Protein AF-A0A7S2D601-F1 (afdb_monomer)

Structure (mmCIF, N/CA/C/O backbone):
data_AF-A0A7S2D601-F1
#
_entry.id   AF-A0A7S2D601-F1
#
loop_
_atom_site.group_PDB
_atom_site.id
_atom_site.type_symbol
_atom_site.label_atom_id
_atom_site.label_alt_id
_atom_site.label_comp_id
_atom_site.label_asym_id
_atom_site.label_entity_id
_atom_site.label_seq_id
_atom_site.pdbx_PDB_ins_code
_atom_site.Cartn_x
_atom_site.Cartn_y
_atom_site.Cartn_z
_atom_site.occupancy
_atom_site.B_iso_or_equiv
_atom_site.auth_seq_id
_atom_site.auth_comp_id
_atom_site.auth_asym_id
_atom_site.auth_atom_id
_atom_site.pdbx_PDB_model_num
ATOM 1 N N . ILE A 1 1 ? 15.371 23.379 -50.605 1.00 75.00 1 ILE A N 1
ATOM 2 C CA . ILE A 1 1 ? 14.714 23.956 -49.405 1.00 75.00 1 ILE A CA 1
ATOM 3 C C . ILE A 1 1 ? 15.056 23.135 -48.161 1.00 75.00 1 ILE A C 1
ATOM 5 O O . ILE A 1 1 ? 15.910 23.583 -47.413 1.00 75.00 1 ILE A O 1
ATOM 9 N N . GLU A 1 2 ? 14.531 21.921 -47.955 1.00 80.25 2 GLU A N 1
ATOM 10 C CA . GLU A 1 2 ? 14.778 21.158 -46.706 1.00 80.25 2 GLU A CA 1
ATOM 11 C C . GLU A 1 2 ? 16.263 20.923 -46.367 1.00 80.25 2 GLU A C 1
ATOM 13 O O . GLU A 1 2 ? 16.672 21.097 -45.222 1.00 80.25 2 GLU A O 1
ATOM 18 N N . LYS A 1 3 ? 17.087 20.573 -47.365 1.00 79.56 3 LYS A N 1
ATOM 19 C CA . LYS A 1 3 ? 18.539 20.373 -47.195 1.00 79.56 3 LYS A CA 1
ATOM 20 C C . LYS A 1 3 ? 19.292 21.693 -46.973 1.00 79.56 3 LYS A C 1
ATOM 22 O O . LYS A 1 3 ? 20.254 21.731 -46.217 1.00 79.56 3 LYS A O 1
ATOM 27 N N . THR A 1 4 ? 18.823 22.773 -47.599 1.00 87.12 4 THR A N 1
ATOM 28 C CA . THR A 1 4 ? 19.377 24.135 -47.491 1.00 87.12 4 THR A CA 1
ATOM 29 C C . THR A 1 4 ? 19.176 24.707 -46.088 1.00 87.12 4 THR A C 1
ATOM 31 O O . THR A 1 4 ? 20.092 25.298 -45.530 1.00 87.12 4 THR A O 1
ATOM 34 N N . PHE A 1 5 ? 18.003 24.468 -45.496 1.00 92.44 5 PHE A N 1
ATOM 35 C CA . PHE A 1 5 ? 17.645 24.917 -44.148 1.00 92.44 5 PHE A CA 1
ATOM 36 C C . PHE A 1 5 ? 17.957 23.884 -43.049 1.00 92.44 5 PHE A C 1
ATOM 38 O O . PHE A 1 5 ? 17.638 24.122 -41.890 1.00 92.44 5 PHE A O 1
ATOM 45 N N . LYS A 1 6 ? 18.576 22.740 -43.392 1.00 87.38 6 LYS A N 1
ATOM 46 C CA . LYS A 1 6 ? 18.922 21.648 -42.458 1.00 87.38 6 LYS A CA 1
ATOM 47 C C . LYS A 1 6 ? 17.739 21.175 -41.594 1.00 87.38 6 LYS A C 1
ATOM 49 O O . LYS A 1 6 ? 17.900 20.867 -40.420 1.00 87.38 6 LYS A O 1
ATOM 54 N N . LEU A 1 7 ? 16.548 21.081 -42.187 1.00 90.12 7 LEU A N 1
ATOM 55 C CA . LEU A 1 7 ? 15.303 20.772 -41.464 1.00 90.12 7 LEU A CA 1
ATOM 56 C C . LEU A 1 7 ? 15.129 19.281 -41.119 1.00 90.12 7 LEU A C 1
ATOM 58 O O . LEU A 1 7 ? 14.141 18.910 -40.494 1.00 90.12 7 LEU A O 1
ATOM 62 N N . LYS A 1 8 ? 16.060 18.413 -41.538 1.00 87.56 8 LYS A N 1
ATOM 63 C CA . LYS A 1 8 ? 16.035 16.966 -41.280 1.00 87.56 8 LYS A CA 1
ATOM 64 C C . LYS A 1 8 ? 17.333 16.532 -40.604 1.00 87.56 8 LYS A C 1
ATOM 66 O O . LYS A 1 8 ? 18.415 16.770 -41.136 1.00 87.56 8 LYS A O 1
ATOM 71 N N . GLY A 1 9 ? 17.204 15.861 -39.463 1.00 85.88 9 GLY A N 1
ATOM 72 C CA . GLY A 1 9 ? 18.278 15.157 -38.765 1.00 85.88 9 GLY A CA 1
ATOM 73 C C . GLY A 1 9 ? 17.889 13.694 -38.561 1.00 85.88 9 GLY A C 1
ATOM 74 O O . GLY A 1 9 ? 16.708 13.386 -38.420 1.00 85.88 9 GLY A O 1
ATOM 75 N N . SER A 1 10 ? 18.873 12.796 -38.579 1.00 87.44 10 SER A N 1
ATOM 76 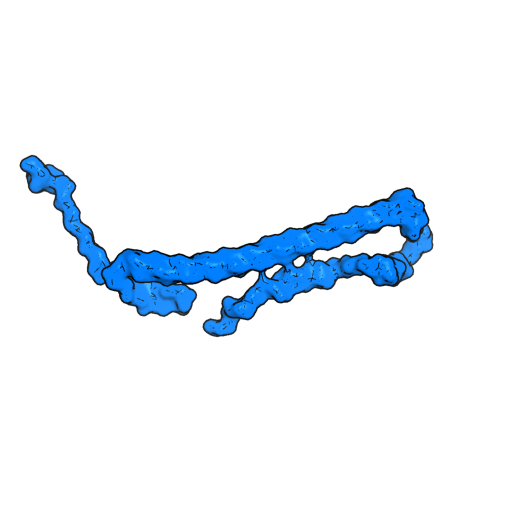C CA . SER A 1 10 ? 18.673 11.379 -38.260 1.00 87.44 10 SER A CA 1
ATOM 77 C C . SER A 1 10 ? 19.205 11.102 -36.860 1.00 87.44 10 SER A C 1
ATOM 79 O O . SER A 1 10 ? 20.309 11.535 -36.529 1.00 87.44 10 SER A O 1
ATOM 81 N N . ILE A 1 11 ? 18.429 10.391 -36.045 1.00 87.56 11 ILE A N 1
ATOM 82 C CA . ILE A 1 11 ? 18.830 9.952 -34.708 1.00 87.56 11 ILE A CA 1
ATOM 83 C C . ILE A 1 11 ? 18.820 8.427 -34.714 1.00 87.56 11 ILE A C 1
ATOM 85 O O . ILE A 1 11 ? 17.792 7.809 -34.986 1.00 87.56 11 ILE A O 1
ATOM 89 N N . ALA A 1 12 ? 19.968 7.820 -34.420 1.00 86.25 12 ALA A N 1
ATOM 90 C CA . ALA A 1 12 ? 20.080 6.374 -34.296 1.00 86.25 12 ALA A CA 1
ATOM 91 C C . ALA A 1 12 ? 19.614 5.914 -32.905 1.00 86.25 12 ALA A C 1
ATOM 93 O O . ALA A 1 12 ? 20.026 6.471 -31.891 1.00 86.25 12 ALA A O 1
ATOM 94 N N . THR A 1 13 ? 18.799 4.860 -32.855 1.00 85.56 13 THR A N 1
ATOM 95 C CA . THR A 1 13 ? 18.265 4.258 -31.617 1.00 85.56 13 THR A CA 1
ATOM 96 C C . THR A 1 13 ? 18.932 2.923 -31.262 1.00 85.56 13 THR A C 1
ATOM 98 O O . THR A 1 13 ? 18.399 2.139 -30.485 1.00 85.56 13 THR A O 1
ATOM 101 N N . SER A 1 14 ? 20.114 2.642 -31.816 1.00 85.31 14 SER A N 1
ATOM 102 C CA . SER A 1 14 ? 20.822 1.359 -31.664 1.00 85.31 14 SER A CA 1
ATOM 103 C C . SER A 1 14 ? 21.411 1.107 -30.267 1.00 85.31 14 SER A C 1
ATOM 105 O O . SER A 1 14 ? 21.713 -0.039 -29.925 1.00 85.31 14 SER A O 1
ATOM 107 N N . ASN A 1 15 ? 21.573 2.158 -29.458 1.00 87.75 15 ASN A N 1
ATOM 108 C CA . ASN A 1 15 ? 22.181 2.101 -28.129 1.00 87.75 15 ASN A CA 1
ATOM 109 C C . ASN A 1 15 ? 21.143 2.385 -27.034 1.00 87.75 15 ASN A C 1
ATOM 111 O O . ASN A 1 15 ? 21.106 3.476 -26.471 1.00 87.75 15 ASN A O 1
ATOM 115 N N . MET A 1 16 ? 20.308 1.393 -26.721 1.00 93.06 16 MET A N 1
ATOM 116 C CA . MET A 1 16 ? 19.390 1.429 -25.576 1.00 93.06 16 MET A CA 1
ATOM 117 C C . MET A 1 16 ? 19.929 0.527 -24.462 1.00 93.06 16 MET A C 1
ATOM 119 O O . MET A 1 16 ? 19.613 -0.656 -24.403 1.00 93.06 16 MET A O 1
ATOM 123 N N . VAL A 1 17 ? 20.787 1.068 -23.600 1.00 93.88 17 VAL A N 1
ATOM 124 C CA . VAL A 1 17 ? 21.390 0.344 -22.470 1.00 93.88 17 VAL A CA 1
ATOM 125 C C . VAL A 1 17 ? 20.907 0.996 -21.180 1.00 93.88 17 VAL A C 1
ATOM 127 O O . VAL A 1 17 ? 21.161 2.179 -20.969 1.00 93.88 17 VAL A O 1
ATOM 130 N N . LEU A 1 18 ? 20.178 0.248 -20.352 1.00 94.50 18 LEU A N 1
ATOM 131 C CA . LEU A 1 18 ? 19.574 0.745 -19.112 1.00 94.50 18 LEU A CA 1
ATOM 132 C C . LEU A 1 18 ? 19.764 -0.267 -17.977 1.00 94.50 18 LEU A C 1
ATOM 134 O O . LEU A 1 18 ? 20.084 -1.430 -18.220 1.00 94.50 18 LEU A O 1
ATOM 138 N N . PHE A 1 19 ? 19.534 0.176 -16.743 1.00 94.50 19 PHE A N 1
ATOM 139 C CA . PHE A 1 19 ? 19.391 -0.721 -15.601 1.00 94.50 19 PHE A CA 1
ATOM 140 C C . PHE A 1 19 ? 18.028 -1.415 -15.639 1.00 94.50 19 PHE A C 1
ATOM 142 O O . PHE A 1 19 ? 17.009 -0.769 -15.892 1.00 94.50 19 PHE A O 1
ATOM 149 N N . ASP A 1 20 ? 18.014 -2.720 -15.402 1.00 90.44 20 ASP A N 1
ATOM 150 C CA . ASP A 1 20 ? 16.788 -3.482 -15.187 1.00 90.44 20 ASP A CA 1
ATOM 151 C C . ASP A 1 20 ? 16.289 -3.374 -13.732 1.00 90.44 20 ASP A C 1
ATOM 153 O O . ASP A 1 20 ? 16.827 -2.625 -12.912 1.00 90.44 20 ASP A O 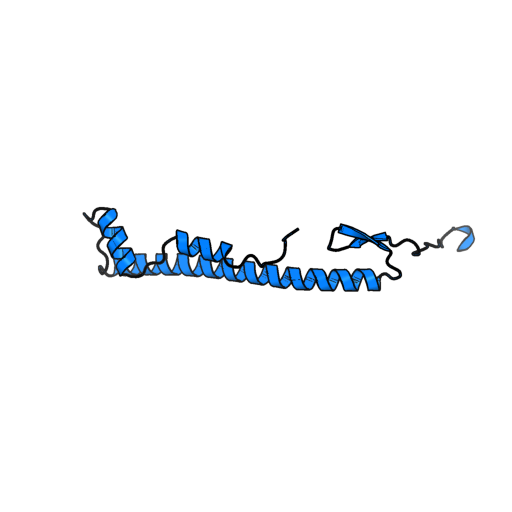1
ATOM 157 N N . ALA A 1 21 ? 15.211 -4.096 -13.417 1.00 89.62 21 ALA A N 1
ATOM 158 C CA . ALA A 1 21 ? 14.583 -4.081 -12.097 1.00 89.62 21 ALA A CA 1
ATOM 159 C C . ALA A 1 21 ? 15.496 -4.592 -10.964 1.00 89.62 21 ALA A C 1
ATOM 161 O O . ALA A 1 21 ? 15.247 -4.266 -9.804 1.00 89.62 21 ALA A O 1
ATOM 162 N N . GLU A 1 22 ? 16.537 -5.362 -11.294 1.00 90.06 22 GLU A N 1
ATOM 163 C CA . GLU A 1 22 ? 17.533 -5.903 -10.361 1.00 90.06 22 GLU A CA 1
ATOM 164 C C . GLU A 1 22 ? 18.789 -5.013 -10.293 1.00 90.06 22 GLU A C 1
ATOM 166 O O . GLU A 1 22 ? 19.729 -5.297 -9.555 1.00 90.06 22 GLU A O 1
ATOM 171 N N . GLY A 1 23 ? 18.816 -3.907 -11.047 1.00 90.44 23 GLY A N 1
ATOM 172 C CA . GLY A 1 23 ? 19.953 -2.991 -11.098 1.00 90.44 23 GLY A CA 1
ATOM 173 C C . GLY A 1 23 ? 21.101 -3.483 -11.979 1.00 90.44 23 GLY A C 1
ATOM 174 O O . GLY A 1 23 ? 22.199 -2.927 -11.921 1.00 90.44 23 GLY A O 1
ATOM 175 N N . LYS A 1 24 ? 2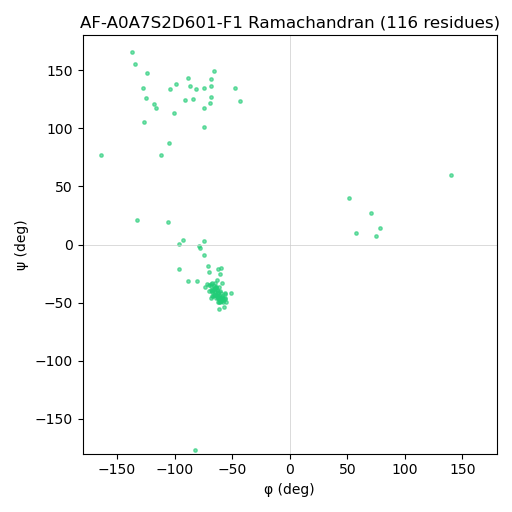0.873 -4.493 -12.824 1.00 93.50 24 LYS A N 1
ATOM 176 C CA . LYS A 1 24 ? 21.864 -4.982 -13.781 1.00 93.50 24 LYS A CA 1
ATOM 177 C C . LYS A 1 24 ? 21.773 -4.204 -15.093 1.00 93.50 24 LYS A C 1
ATOM 179 O O . LYS A 1 24 ? 20.705 -3.792 -15.540 1.00 93.50 24 LYS A O 1
ATOM 184 N N . ILE A 1 25 ? 22.931 -3.966 -15.710 1.00 95.06 25 ILE A N 1
ATOM 185 C CA . ILE A 1 25 ? 23.021 -3.280 -17.002 1.00 95.06 25 ILE A CA 1
ATOM 186 C C . ILE A 1 25 ? 22.569 -4.239 -18.105 1.00 95.06 25 ILE A C 1
ATOM 188 O O . ILE A 1 25 ? 23.219 -5.255 -18.358 1.00 95.06 25 ILE A O 1
ATOM 192 N N . THR A 1 26 ? 21.495 -3.867 -18.795 1.00 93.56 26 THR A N 1
ATOM 193 C CA . THR A 1 26 ? 20.872 -4.666 -19.850 1.00 93.56 26 THR A CA 1
ATOM 194 C C . THR A 1 26 ? 20.717 -3.830 -21.122 1.00 93.56 26 THR A C 1
ATOM 196 O O . THR A 1 26 ? 20.312 -2.664 -21.095 1.00 93.56 26 THR A O 1
ATOM 199 N N . LYS A 1 27 ? 21.085 -4.421 -22.266 1.00 93.94 27 LYS A N 1
ATOM 200 C CA . LYS A 1 27 ? 20.890 -3.820 -23.590 1.00 93.94 27 LYS A CA 1
ATOM 201 C C . LYS A 1 27 ? 19.538 -4.255 -24.152 1.00 93.94 27 LYS A C 1
ATOM 203 O O . LYS A 1 27 ? 19.291 -5.445 -24.320 1.00 93.94 27 LYS A O 1
ATOM 208 N N . TYR A 1 28 ? 18.712 -3.282 -24.502 1.00 94.50 28 TYR A N 1
ATOM 209 C CA . TYR A 1 28 ? 17.405 -3.462 -25.117 1.00 94.50 28 TYR A CA 1
ATOM 210 C C . TYR A 1 28 ? 17.509 -3.255 -26.629 1.00 94.50 28 TYR A C 1
ATOM 212 O O . TYR A 1 28 ? 18.192 -2.345 -27.102 1.00 94.50 28 TYR A O 1
ATOM 220 N N . ASN A 1 29 ? 16.829 -4.104 -27.399 1.00 92.56 29 ASN A N 1
ATOM 221 C CA . ASN A 1 29 ? 16.845 -4.023 -28.862 1.00 92.56 29 ASN A CA 1
ATOM 222 C C . ASN A 1 29 ? 15.753 -3.092 -29.388 1.00 92.56 29 ASN A C 1
ATOM 224 O O . ASN A 1 29 ? 15.933 -2.434 -30.410 1.00 92.56 29 ASN A O 1
ATOM 228 N N . THR A 1 30 ? 14.624 -3.020 -28.682 1.00 93.31 30 THR A N 1
ATOM 229 C CA . THR A 1 30 ? 13.488 -2.176 -29.048 1.00 93.31 30 THR A CA 1
ATOM 230 C C . THR A 1 30 ? 12.949 -1.416 -27.840 1.00 93.31 30 THR A C 1
ATOM 232 O O . THR A 1 30 ? 13.046 -1.871 -26.700 1.00 93.31 30 THR A O 1
ATOM 235 N N . ALA A 1 31 ? 12.295 -0.278 -28.087 1.00 93.25 31 ALA A N 1
ATOM 236 C CA . ALA A 1 31 ? 11.569 0.446 -27.042 1.00 93.25 31 ALA A CA 1
ATOM 237 C C . ALA A 1 31 ? 10.437 -0.397 -26.413 1.00 93.25 31 ALA A C 1
ATOM 239 O O . ALA A 1 31 ? 10.071 -0.185 -25.259 1.00 93.25 31 ALA A O 1
ATOM 240 N N . LEU A 1 32 ? 9.899 -1.378 -27.151 1.00 95.44 32 LEU A N 1
ATOM 241 C CA . LEU A 1 32 ? 8.882 -2.302 -26.644 1.00 95.44 32 LEU A CA 1
ATOM 242 C C . LEU A 1 32 ? 9.432 -3.235 -25.563 1.00 95.44 32 LEU A C 1
ATOM 244 O O . LEU A 1 32 ? 8.694 -3.578 -24.645 1.00 95.44 32 LEU A O 1
ATOM 248 N N . ASP A 1 33 ? 10.702 -3.628 -25.645 1.00 92.94 33 ASP A N 1
ATOM 249 C CA . ASP A 1 33 ? 11.322 -4.488 -24.633 1.00 92.94 33 ASP A CA 1
ATOM 250 C C . ASP A 1 33 ? 11.419 -3.753 -23.291 1.00 92.94 33 ASP A C 1
ATOM 252 O O . ASP A 1 33 ? 10.992 -4.281 -22.267 1.00 92.94 33 ASP A O 1
ATOM 256 N N . ILE A 1 34 ? 11.833 -2.480 -23.329 1.00 94.12 34 ILE A N 1
ATOM 257 C CA . ILE A 1 34 ? 11.842 -1.587 -22.159 1.00 94.12 34 ILE A CA 1
ATOM 258 C C . ILE A 1 34 ? 10.432 -1.469 -21.568 1.00 94.12 34 ILE A C 1
ATOM 260 O O . ILE A 1 34 ? 10.241 -1.569 -20.355 1.00 94.12 34 ILE A O 1
ATOM 264 N N . LEU A 1 35 ? 9.423 -1.272 -22.425 1.00 95.75 35 LEU A N 1
ATOM 265 C CA . LEU A 1 35 ? 8.041 -1.113 -21.980 1.00 95.75 35 LEU A CA 1
ATOM 266 C C . LEU A 1 35 ? 7.496 -2.385 -21.314 1.00 95.75 35 LEU A C 1
ATOM 268 O O . LEU A 1 35 ? 6.795 -2.286 -20.310 1.00 95.75 35 LEU A O 1
ATOM 272 N N . ARG A 1 36 ? 7.816 -3.575 -21.837 1.00 94.50 36 ARG A N 1
ATOM 273 C CA . ARG A 1 36 ? 7.372 -4.850 -21.247 1.00 94.50 36 ARG A CA 1
ATOM 274 C C . ARG A 1 36 ? 7.930 -5.047 -19.841 1.00 94.50 36 ARG A C 1
ATOM 276 O O . ARG A 1 36 ? 7.162 -5.392 -18.942 1.00 94.50 36 ARG A O 1
ATOM 283 N N . ASP A 1 37 ? 9.220 -4.797 -19.645 1.00 93.44 37 ASP A N 1
ATOM 284 C CA . ASP A 1 37 ? 9.850 -4.940 -18.329 1.00 93.44 37 ASP A CA 1
ATOM 285 C C . ASP A 1 37 ? 9.335 -3.892 -17.341 1.00 93.44 37 ASP A C 1
ATOM 287 O O . ASP A 1 37 ? 8.992 -4.223 -16.202 1.00 93.44 37 ASP A O 1
ATOM 291 N N . PHE A 1 38 ? 9.137 -2.655 -17.805 1.00 94.31 38 PHE A N 1
ATOM 292 C CA . PHE A 1 38 ? 8.476 -1.621 -17.016 1.00 94.31 38 PHE A CA 1
ATOM 293 C C . PHE A 1 38 ? 7.064 -2.039 -16.582 1.00 94.31 38 PHE A C 1
ATOM 295 O O . PHE A 1 38 ? 6.717 -1.904 -15.409 1.00 94.31 38 PHE A O 1
ATOM 302 N N . CYS A 1 39 ? 6.239 -2.556 -17.499 1.00 95.94 39 CYS A N 1
ATOM 303 C CA . CYS A 1 39 ? 4.868 -2.960 -17.194 1.00 95.94 39 CYS A CA 1
ATOM 304 C C . CYS A 1 39 ? 4.806 -4.087 -16.156 1.00 95.94 39 CYS A C 1
ATOM 306 O O . CYS A 1 39 ? 3.952 -4.030 -15.271 1.00 95.94 39 CYS A O 1
ATOM 308 N N . ARG A 1 40 ? 5.714 -5.069 -16.227 1.00 93.69 40 ARG A N 1
ATOM 309 C CA . ARG A 1 40 ? 5.814 -6.160 -15.241 1.00 93.69 40 ARG A CA 1
ATOM 310 C C . ARG A 1 40 ? 6.120 -5.622 -13.848 1.00 93.69 40 ARG A C 1
ATOM 312 O O . ARG A 1 40 ? 5.324 -5.812 -12.934 1.00 93.69 40 ARG A O 1
ATOM 319 N N . LEU A 1 41 ? 7.204 -4.853 -13.719 1.00 93.88 41 LEU A N 1
ATOM 320 C CA . LEU A 1 41 ? 7.581 -4.221 -12.454 1.00 93.88 41 LEU A CA 1
ATOM 321 C C . LEU A 1 41 ? 6.445 -3.349 -11.912 1.00 93.88 41 LEU A C 1
ATOM 323 O O . LEU A 1 41 ? 6.153 -3.330 -10.714 1.00 93.88 41 LEU A O 1
ATOM 327 N N . ARG A 1 42 ? 5.790 -2.595 -12.799 1.00 95.19 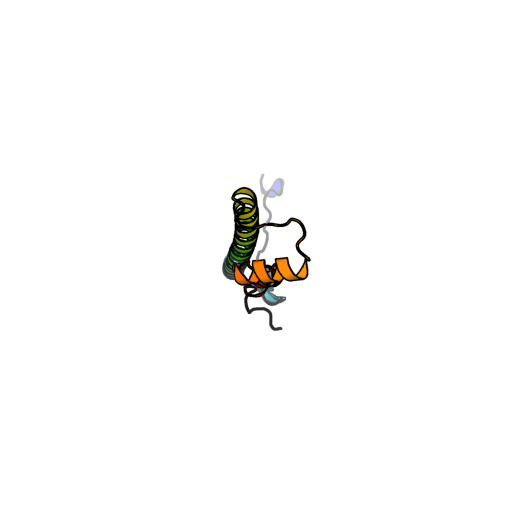42 ARG A N 1
ATOM 328 C CA . ARG A 1 42 ? 4.754 -1.657 -12.391 1.00 95.19 42 ARG A CA 1
ATOM 329 C C . ARG A 1 42 ? 3.508 -2.358 -11.862 1.00 95.19 42 ARG A C 1
ATOM 331 O O . ARG A 1 42 ? 2.905 -1.838 -10.921 1.00 95.19 42 ARG A O 1
ATOM 338 N N . LEU A 1 43 ? 3.146 -3.506 -12.428 1.00 95.25 43 LEU A N 1
ATOM 339 C CA . LEU A 1 43 ? 2.027 -4.314 -11.956 1.00 95.25 43 LEU A CA 1
ATOM 340 C C . LEU A 1 43 ? 2.259 -4.779 -10.512 1.00 95.25 43 LEU A C 1
ATOM 342 O O . LEU A 1 43 ? 1.430 -4.498 -9.646 1.00 95.25 43 LEU A O 1
ATOM 346 N N . ASP A 1 44 ? 3.435 -5.335 -10.225 1.00 94.25 44 ASP A N 1
ATOM 347 C CA . ASP A 1 44 ? 3.801 -5.779 -8.875 1.00 94.25 44 ASP A CA 1
ATOM 348 C C . ASP A 1 44 ? 3.789 -4.620 -7.870 1.00 94.25 44 ASP A C 1
ATOM 350 O O . ASP A 1 44 ? 3.310 -4.741 -6.738 1.00 94.25 44 ASP A O 1
ATOM 354 N N . MET A 1 45 ? 4.275 -3.445 -8.285 1.00 94.69 45 MET A N 1
ATOM 355 C CA . MET A 1 45 ? 4.224 -2.242 -7.452 1.00 94.69 45 MET A CA 1
ATOM 356 C C . MET A 1 45 ? 2.791 -1.777 -7.176 1.00 94.69 45 MET A C 1
ATOM 358 O O . MET A 1 45 ? 2.518 -1.249 -6.093 1.00 94.69 45 MET A O 1
ATOM 362 N N . TYR A 1 46 ? 1.859 -1.959 -8.117 1.00 96.44 46 TYR A N 1
ATOM 363 C CA . TYR A 1 46 ? 0.452 -1.648 -7.875 1.00 96.44 46 TYR A CA 1
ATOM 364 C C . TYR A 1 46 ? -0.179 -2.586 -6.854 1.00 96.44 46 TYR A C 1
ATOM 366 O O . TYR A 1 46 ? -0.911 -2.100 -5.987 1.00 96.44 46 TYR A O 1
ATOM 374 N N . ASP A 1 47 ? 0.152 -3.873 -6.887 1.00 94.00 47 ASP A N 1
ATOM 375 C CA . ASP A 1 47 ? -0.331 -4.832 -5.897 1.00 94.00 47 ASP A CA 1
ATOM 376 C C . ASP A 1 47 ? 0.237 -4.547 -4.505 1.00 94.00 47 ASP A C 1
ATOM 378 O O . ASP A 1 47 ? -0.525 -4.461 -3.534 1.00 94.00 47 ASP A O 1
ATOM 382 N N . LYS A 1 48 ? 1.545 -4.263 -4.403 1.00 92.81 48 LYS A N 1
ATOM 383 C CA . LYS A 1 48 ? 2.174 -3.815 -3.146 1.00 92.81 48 LYS A CA 1
ATOM 384 C C . LYS A 1 48 ? 1.487 -2.554 -2.605 1.00 92.81 48 LYS A C 1
ATOM 386 O O . LYS A 1 48 ? 1.114 -2.496 -1.430 1.00 92.81 48 LYS A O 1
ATOM 391 N N . ARG A 1 49 ? 1.237 -1.559 -3.466 1.00 95.19 49 ARG A N 1
ATOM 392 C CA . ARG A 1 49 ? 0.545 -0.315 -3.089 1.00 95.19 49 ARG A CA 1
ATOM 393 C C . ARG A 1 49 ? -0.888 -0.570 -2.625 1.00 95.19 49 ARG A C 1
ATOM 395 O O . ARG A 1 49 ? -1.317 0.016 -1.633 1.00 95.19 49 ARG A O 1
ATOM 402 N N . LYS A 1 50 ? -1.634 -1.431 -3.320 1.00 94.56 50 LYS A N 1
ATOM 403 C CA . LYS A 1 50 ? -3.001 -1.807 -2.941 1.00 94.56 50 LYS A CA 1
ATOM 404 C C . LYS A 1 50 ? -3.018 -2.479 -1.569 1.00 94.56 50 LYS A C 1
ATOM 406 O O . LYS A 1 50 ? -3.818 -2.087 -0.723 1.00 94.56 50 LYS A O 1
ATOM 411 N N . GLY A 1 51 ? -2.114 -3.429 -1.327 1.00 93.50 51 GLY A N 1
ATOM 412 C CA . GLY A 1 51 ? -1.966 -4.093 -0.030 1.00 93.50 51 GLY A CA 1
ATOM 413 C C . GLY A 1 51 ? -1.719 -3.101 1.108 1.00 93.50 51 GLY A C 1
ATOM 414 O O . GLY A 1 51 ? -2.426 -3.135 2.118 1.00 93.50 51 GLY A O 1
ATOM 415 N N . TYR A 1 52 ? -0.795 -2.159 0.902 1.00 94.25 52 TYR A N 1
ATOM 416 C CA . TYR A 1 52 ? -0.513 -1.087 1.857 1.00 94.25 52 TYR A CA 1
ATOM 417 C C . TYR A 1 52 ? -1.739 -0.206 2.140 1.00 94.25 52 TYR A C 1
ATOM 419 O O . TYR A 1 52 ? -2.076 0.032 3.299 1.00 94.25 52 TYR A O 1
ATOM 427 N N . LEU A 1 53 ? -2.439 0.261 1.099 1.00 95.06 53 LEU A N 1
ATOM 428 C CA . LEU A 1 53 ? -3.615 1.122 1.264 1.00 95.06 53 LEU A CA 1
ATOM 429 C C . LEU A 1 53 ? -4.743 0.412 2.019 1.00 95.06 53 LEU A C 1
ATOM 431 O O . LEU A 1 53 ? -5.350 1.003 2.910 1.00 95.06 53 LEU A O 1
ATOM 435 N N . VAL A 1 54 ? -4.991 -0.864 1.714 1.00 95.12 54 VAL A N 1
ATOM 436 C CA . VAL A 1 54 ? -5.987 -1.673 2.429 1.00 95.12 54 VAL A CA 1
ATOM 437 C C . VAL A 1 54 ? -5.602 -1.839 3.898 1.00 95.12 54 VAL A C 1
ATOM 439 O O . VAL A 1 54 ? -6.460 -1.685 4.767 1.00 95.12 54 VAL A O 1
ATOM 442 N N . ALA A 1 55 ? -4.332 -2.119 4.200 1.00 92.31 55 ALA A N 1
ATOM 443 C CA . ALA A 1 55 ? -3.854 -2.240 5.576 1.00 92.31 55 ALA A CA 1
ATOM 444 C C . ALA A 1 55 ? -4.002 -0.919 6.347 1.00 92.31 55 ALA A C 1
ATOM 446 O O . ALA A 1 55 ? -4.548 -0.909 7.453 1.00 92.31 55 ALA A O 1
ATOM 447 N N . LYS A 1 56 ? -3.612 0.202 5.725 1.00 94.44 56 LYS A N 1
ATOM 448 C CA . LYS A 1 56 ? -3.758 1.551 6.283 1.00 94.44 56 LYS A CA 1
ATOM 449 C C . LYS A 1 56 ? -5.216 1.866 6.622 1.00 94.44 56 LYS A C 1
ATOM 451 O O . LYS A 1 56 ? -5.518 2.196 7.767 1.00 94.44 56 LYS A O 1
ATOM 456 N N . LEU A 1 57 ? -6.120 1.706 5.656 1.00 95.12 57 LEU A N 1
ATOM 457 C CA . LEU A 1 57 ? -7.546 1.986 5.846 1.00 95.12 57 LEU A CA 1
ATOM 458 C C . LEU A 1 57 ? -8.182 1.050 6.877 1.00 95.12 57 LEU A C 1
ATOM 460 O O . LEU A 1 57 ? -9.015 1.476 7.670 1.00 95.12 57 LEU A O 1
ATOM 464 N N . THR A 1 58 ? -7.765 -0.217 6.912 1.00 93.69 58 THR A N 1
ATOM 465 C CA . THR A 1 58 ? -8.237 -1.183 7.914 1.00 93.69 58 THR A CA 1
ATOM 466 C C . THR A 1 58 ? -7.817 -0.759 9.320 1.00 93.69 58 THR A C 1
ATOM 468 O O . THR A 1 58 ? -8.643 -0.741 10.229 1.00 93.69 58 THR A O 1
ATOM 471 N N . ARG A 1 59 ? -6.555 -0.354 9.508 1.00 93.88 59 ARG A N 1
ATOM 472 C CA . ARG A 1 59 ? -6.065 0.171 10.789 1.00 93.88 59 ARG A CA 1
ATOM 473 C C . ARG A 1 59 ? -6.845 1.412 11.219 1.00 93.88 59 ARG A C 1
ATOM 475 O O . ARG A 1 59 ? -7.266 1.494 12.370 1.00 93.88 59 ARG A O 1
ATOM 482 N N . GLU A 1 60 ? -7.047 2.364 10.312 1.00 94.56 60 GLU A N 1
ATOM 483 C CA . GLU A 1 60 ? -7.811 3.587 10.587 1.00 94.56 60 GLU A CA 1
ATOM 484 C C . GLU A 1 60 ? -9.261 3.275 10.978 1.00 94.56 60 GLU A C 1
ATOM 486 O O . GLU A 1 60 ? -9.743 3.774 11.998 1.00 94.56 60 GLU A O 1
ATOM 491 N N . LYS A 1 61 ? -9.925 2.381 10.234 1.00 95.56 61 LYS A N 1
ATOM 492 C CA . LYS A 1 61 ? -11.276 1.894 10.536 1.00 95.56 61 LYS A CA 1
ATOM 493 C C . LYS A 1 61 ? -11.360 1.310 11.945 1.00 95.56 61 LYS A C 1
ATOM 495 O O . LYS A 1 61 ? -12.256 1.678 12.698 1.00 95.56 61 LYS A O 1
ATOM 500 N N . GLU A 1 62 ? -10.446 0.418 12.316 1.00 94.62 62 GLU A N 1
ATOM 501 C CA . GLU A 1 62 ? -10.461 -0.233 13.631 1.00 94.62 62 GLU A CA 1
ATOM 502 C C . GLU A 1 62 ? -10.208 0.760 14.778 1.00 94.62 62 GLU A C 1
ATOM 504 O O . GLU A 1 62 ? -10.869 0.697 15.817 1.00 94.62 62 GLU A O 1
ATOM 509 N N . ILE A 1 63 ? -9.308 1.734 14.587 1.00 94.25 63 ILE A N 1
ATOM 510 C CA . ILE A 1 63 ? -9.084 2.812 15.564 1.00 94.25 63 ILE A CA 1
ATOM 511 C C . ILE A 1 63 ? -10.368 3.622 15.766 1.00 94.25 63 ILE A C 1
ATOM 513 O O . ILE A 1 63 ? -10.767 3.872 16.905 1.00 94.25 63 ILE A O 1
ATOM 517 N N . LEU A 1 64 ? -11.007 4.050 14.674 1.00 95.75 64 LEU A N 1
ATOM 518 C CA . LEU A 1 64 ? -12.233 4.845 14.731 1.00 95.75 64 LEU A CA 1
ATOM 519 C C . LEU A 1 64 ? -13.392 4.049 15.335 1.00 95.75 64 LEU A C 1
ATOM 521 O O . LEU A 1 64 ? -14.108 4.581 16.179 1.00 95.75 64 LEU A O 1
ATOM 525 N N . SER A 1 65 ? -13.518 2.770 14.981 1.00 95.50 65 SER A N 1
ATOM 526 C CA . SER A 1 65 ? -14.508 1.850 15.547 1.00 95.50 65 SER A CA 1
ATOM 527 C C . SER A 1 65 ? -14.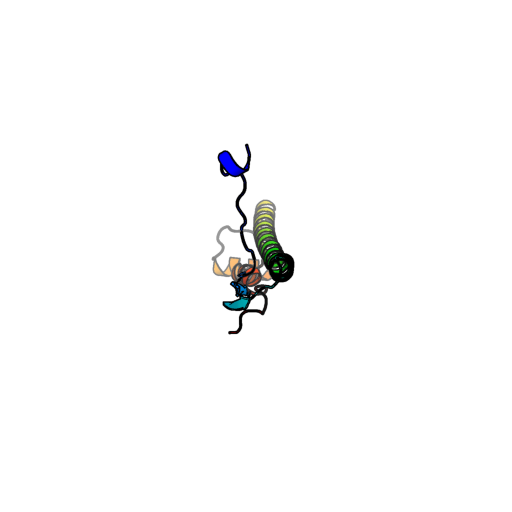358 1.729 17.067 1.00 95.50 65 SER A C 1
ATOM 529 O O . SER A 1 65 ? -15.317 1.948 17.809 1.00 95.50 65 SER A O 1
ATOM 531 N N . ASN A 1 66 ? -13.135 1.497 17.560 1.00 94.50 66 ASN A N 1
ATOM 532 C CA . ASN A 1 66 ? -12.866 1.430 18.997 1.00 94.50 66 ASN A CA 1
ATOM 533 C C . ASN A 1 66 ? -13.157 2.757 19.708 1.00 94.50 66 ASN A C 1
ATOM 535 O O . ASN A 1 66 ? -13.749 2.752 20.785 1.00 94.50 66 ASN A O 1
ATOM 539 N N . LYS A 1 67 ? -12.781 3.897 19.114 1.00 94.00 67 LYS A N 1
ATOM 540 C CA . LYS A 1 67 ? -13.087 5.221 19.679 1.00 94.00 67 LYS A CA 1
ATOM 541 C C . LYS A 1 67 ? -14.593 5.457 19.771 1.00 94.00 67 LYS A C 1
ATOM 543 O O . LYS A 1 67 ? -15.079 5.834 20.834 1.00 94.00 67 LYS A O 1
ATOM 548 N N . ALA A 1 68 ? -15.324 5.202 18.688 1.00 95.62 68 ALA A N 1
ATOM 549 C CA . ALA A 1 68 ? -16.771 5.366 18.645 1.00 95.62 68 ALA A CA 1
ATOM 550 C C . ALA A 1 68 ? -17.460 4.472 19.683 1.00 95.62 68 ALA A C 1
ATOM 552 O O . ALA A 1 68 ? -18.286 4.956 20.455 1.00 95.62 68 ALA A O 1
ATOM 553 N N . ARG A 1 69 ? -17.062 3.195 19.767 1.00 95.25 69 ARG A N 1
ATOM 554 C CA . ARG A 1 69 ? -17.602 2.246 20.747 1.00 95.25 69 ARG A CA 1
ATOM 555 C C . ARG A 1 69 ? -17.339 2.693 22.184 1.00 95.25 69 ARG A C 1
ATOM 557 O O . ARG A 1 69 ? -18.252 2.655 22.998 1.00 95.25 69 ARG A O 1
ATOM 564 N N . PHE A 1 70 ? -16.125 3.156 22.486 1.00 93.25 70 PHE A N 1
ATOM 565 C CA . PHE A 1 70 ? -15.786 3.678 23.812 1.00 93.25 70 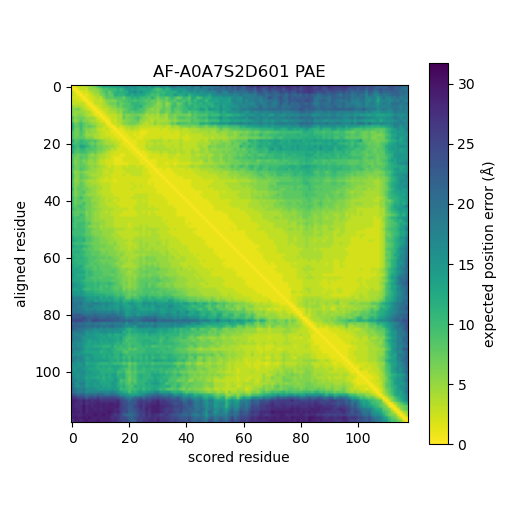PHE A CA 1
ATOM 566 C C . PHE A 1 70 ? -16.668 4.874 24.190 1.00 93.25 70 PHE A C 1
ATOM 568 O O . PHE A 1 70 ? -17.262 4.878 25.264 1.00 93.25 70 PHE A O 1
ATOM 575 N N . ILE A 1 71 ? -16.806 5.856 23.293 1.00 93.69 71 ILE A N 1
ATOM 576 C CA . ILE A 1 71 ? -17.642 7.043 23.527 1.00 93.69 71 ILE A CA 1
ATOM 577 C C . ILE A 1 71 ? -19.105 6.637 23.751 1.00 93.69 71 ILE A C 1
ATOM 579 O O . ILE A 1 71 ? -19.717 7.082 24.718 1.00 93.69 71 ILE A O 1
ATOM 583 N N . LEU A 1 72 ? -19.651 5.757 22.906 1.00 94.50 72 LEU A N 1
ATOM 584 C CA . LEU A 1 72 ? -21.025 5.261 23.028 1.00 94.50 72 LEU A CA 1
ATOM 585 C C . LEU A 1 72 ? -21.279 4.569 24.372 1.00 94.50 72 LEU A C 1
ATOM 587 O O . LEU A 1 72 ? -22.286 4.860 25.010 1.00 94.50 72 LEU A O 1
ATOM 591 N N . MET A 1 73 ? -20.374 3.697 24.825 1.00 92.81 73 MET A N 1
ATOM 592 C CA . MET A 1 73 ? -20.524 3.006 26.113 1.00 92.81 73 MET A CA 1
ATOM 593 C C . MET A 1 73 ? -20.477 3.973 27.302 1.00 92.81 73 MET A C 1
ATOM 595 O O . MET A 1 73 ? -21.226 3.806 28.261 1.00 92.81 73 MET A O 1
ATOM 599 N N . VAL A 1 74 ? -19.636 5.009 27.233 1.00 91.88 74 VAL A N 1
ATOM 600 C CA . VAL A 1 74 ? -19.565 6.045 28.277 1.00 91.88 74 VAL A CA 1
ATOM 601 C C . VAL A 1 74 ? -20.848 6.875 28.309 1.00 91.88 74 VAL A C 1
ATOM 603 O O . VAL A 1 74 ? -21.389 7.116 29.383 1.00 91.88 74 VAL A O 1
ATOM 606 N N . VAL A 1 75 ? -21.368 7.278 27.145 1.00 92.25 75 VAL A N 1
ATOM 607 C CA . VAL A 1 75 ? -22.612 8.063 27.049 1.00 92.25 75 VAL A CA 1
ATOM 608 C C . VAL A 1 75 ? -23.821 7.263 27.536 1.00 92.25 75 VAL A C 1
ATOM 610 O O . VAL A 1 75 ? -24.687 7.818 28.206 1.00 92.25 75 VAL A O 1
ATOM 613 N N . LYS A 1 76 ? -23.869 5.957 27.252 1.00 93.19 76 LYS A N 1
ATOM 614 C CA . LYS A 1 76 ? -24.929 5.058 27.734 1.00 93.19 76 LYS A CA 1
ATOM 615 C C . LYS A 1 76 ? -24.812 4.694 29.219 1.00 93.19 76 LYS A C 1
ATOM 617 O O . LYS A 1 76 ? -25.719 4.065 29.751 1.00 93.19 76 LYS A O 1
ATOM 622 N N . GLY A 1 77 ? -23.708 5.047 29.880 1.00 88.38 77 GLY A N 1
ATOM 623 C CA . GLY A 1 77 ? -23.439 4.656 31.266 1.00 88.38 77 GLY A CA 1
ATOM 624 C C . GLY A 1 77 ? -23.029 3.188 31.442 1.00 88.38 77 GLY A C 1
ATOM 625 O O . GLY A 1 77 ? -22.876 2.737 32.571 1.00 88.38 77 GLY A O 1
ATOM 626 N N . GLU A 1 78 ? -22.803 2.449 30.351 1.00 87.44 78 GLU A N 1
ATOM 627 C CA . GLU A 1 78 ? -22.305 1.064 30.373 1.00 87.44 78 GLU A CA 1
ATOM 628 C C . GLU A 1 78 ? -20.836 0.992 30.826 1.00 87.44 78 GLU A C 1
ATOM 630 O O . GLU A 1 78 ? -20.381 -0.042 31.309 1.00 87.44 78 GLU A O 1
ATOM 635 N N . LEU A 1 79 ? -20.086 2.091 30.674 1.00 86.44 79 LEU A N 1
ATOM 636 C CA . LEU A 1 79 ? -18.697 2.206 31.110 1.00 86.44 79 LEU A CA 1
ATOM 637 C C . LEU A 1 79 ? -18.498 3.433 32.008 1.00 86.44 79 LEU A C 1
ATOM 639 O O . LEU A 1 79 ? -18.416 4.568 31.536 1.00 86.44 79 LEU A O 1
ATOM 643 N N . GLU A 1 80 ? -18.342 3.203 33.313 1.00 85.69 80 GLU A N 1
ATOM 644 C CA . GLU A 1 80 ? -17.993 4.263 34.262 1.00 85.69 80 GLU A CA 1
ATOM 645 C C . GLU A 1 80 ? -16.484 4.520 34.320 1.00 85.69 80 GLU A C 1
ATOM 647 O O . GLU A 1 80 ? -15.694 3.624 34.620 1.00 85.69 80 GLU A O 1
ATOM 652 N N . LEU A 1 81 ? -16.092 5.780 34.105 1.00 84.56 81 LEU A N 1
ATOM 653 C CA . LEU A 1 81 ? -14.702 6.247 34.210 1.00 84.56 81 LEU A CA 1
ATOM 654 C C . LEU A 1 81 ? -14.378 6.878 35.573 1.00 84.56 81 LEU A C 1
ATOM 656 O O . LEU A 1 81 ? -13.210 6.986 35.952 1.00 84.56 81 LEU A O 1
ATOM 660 N N . ARG A 1 82 ? -15.396 7.335 36.313 1.00 83.25 82 ARG A N 1
ATOM 661 C CA . ARG A 1 82 ? -15.206 8.068 37.571 1.00 83.25 82 ARG A CA 1
ATOM 662 C C . ARG A 1 82 ? -14.640 7.145 38.652 1.00 83.25 82 ARG A C 1
ATOM 664 O O . ARG A 1 82 ? -15.071 6.012 38.806 1.00 83.25 82 ARG A O 1
ATOM 671 N N . LYS A 1 83 ? -13.656 7.649 39.407 1.00 81.75 83 LYS A N 1
ATOM 672 C CA . LYS A 1 83 ? -13.006 6.974 40.552 1.00 81.75 83 LYS A CA 1
ATOM 673 C C . LYS A 1 83 ? -12.350 5.606 40.256 1.00 81.75 83 LYS A C 1
ATOM 675 O O . LYS A 1 83 ? -11.897 4.952 41.193 1.00 81.75 83 LYS A O 1
ATOM 680 N N . LYS A 1 84 ? -12.210 5.179 38.991 1.00 85.88 84 LYS A N 1
ATOM 681 C CA . LYS A 1 84 ? -11.498 3.937 38.635 1.00 85.88 84 LYS A CA 1
ATOM 682 C C . LYS A 1 84 ? -9.996 4.168 38.459 1.00 85.88 84 LYS A C 1
ATOM 684 O O . LYS A 1 84 ? -9.557 5.107 37.798 1.00 85.88 84 LYS A O 1
ATOM 689 N N . LYS A 1 85 ? -9.184 3.257 39.006 1.00 90.19 85 LYS A N 1
ATOM 690 C CA . LYS A 1 85 ? -7.737 3.218 38.738 1.00 90.19 85 LYS A CA 1
ATOM 691 C C . LYS A 1 85 ? -7.491 2.804 37.283 1.00 90.19 85 LYS A C 1
ATOM 693 O O . LYS A 1 85 ? -8.136 1.885 36.780 1.00 90.19 85 LYS A O 1
ATOM 698 N N . LYS A 1 86 ? -6.486 3.408 36.640 1.00 87.50 86 LYS A N 1
ATOM 699 C CA . LYS A 1 86 ? -6.110 3.141 35.237 1.00 87.50 86 LYS A CA 1
ATOM 700 C C . LYS A 1 86 ? -5.931 1.648 34.929 1.00 87.50 86 LYS A C 1
ATOM 702 O O . LYS A 1 86 ? -6.387 1.186 33.891 1.00 87.50 86 LYS A O 1
ATOM 707 N N . ALA A 1 87 ? -5.303 0.892 35.830 1.00 90.50 87 ALA A N 1
ATOM 708 C CA . ALA A 1 87 ? -5.079 -0.545 35.649 1.00 90.50 87 ALA A CA 1
ATOM 709 C C . ALA A 1 87 ? -6.388 -1.353 35.568 1.00 90.50 87 ALA A C 1
ATOM 711 O O . ALA A 1 87 ? -6.498 -2.259 34.746 1.00 90.50 87 ALA A O 1
ATOM 712 N N . VAL A 1 88 ? -7.393 -0.991 36.374 1.00 89.19 88 VAL A N 1
ATOM 713 C CA . VAL A 1 88 ? -8.710 -1.649 36.378 1.00 89.19 88 VAL A CA 1
ATOM 714 C C . VAL A 1 88 ? -9.446 -1.353 35.074 1.00 89.19 88 VAL A C 1
ATOM 716 O O . VAL A 1 88 ? -9.908 -2.280 34.418 1.00 89.19 88 VAL A O 1
ATOM 719 N N . LEU A 1 89 ? -9.451 -0.087 34.644 1.00 88.81 89 LEU A N 1
ATOM 720 C CA . LEU A 1 89 ? -10.053 0.319 33.371 1.00 88.81 89 LEU A CA 1
ATOM 721 C C . LEU A 1 89 ? -9.406 -0.401 32.178 1.00 88.81 89 LEU A C 1
ATOM 723 O O . LEU A 1 89 ? -10.099 -0.857 31.278 1.00 88.81 89 LEU A O 1
ATOM 727 N N . LEU A 1 90 ? -8.078 -0.547 32.166 1.00 88.69 90 LEU A N 1
ATOM 728 C CA . LEU A 1 90 ? -7.387 -1.277 31.099 1.00 88.69 90 LEU A CA 1
ATOM 729 C C . LEU A 1 90 ? -7.774 -2.763 31.055 1.00 88.69 90 LEU A C 1
ATOM 731 O O . LEU A 1 90 ? -7.883 -3.319 29.964 1.00 88.69 90 LEU A O 1
ATOM 735 N N . ASN A 1 91 ? -7.986 -3.405 32.206 1.00 90.12 91 ASN A N 1
ATOM 736 C CA . ASN A 1 91 ? -8.450 -4.794 32.256 1.00 90.12 91 ASN A CA 1
ATOM 737 C C . ASN A 1 91 ? -9.906 -4.929 31.794 1.00 90.12 91 ASN A C 1
ATOM 739 O O . ASN A 1 91 ? -10.213 -5.841 31.034 1.00 90.12 91 ASN A O 1
ATOM 743 N N . GLU A 1 92 ? -10.775 -3.996 32.176 1.00 90.00 92 GLU A N 1
ATOM 744 C CA . GLU A 1 92 ? -12.170 -3.942 31.724 1.00 90.00 92 GLU A CA 1
ATOM 745 C C . GLU A 1 92 ? -12.258 -3.743 30.205 1.00 90.00 92 GLU A C 1
ATOM 747 O O . GLU A 1 92 ? -12.935 -4.499 29.515 1.00 90.00 92 GLU A O 1
ATOM 752 N N . LEU A 1 93 ? -11.476 -2.814 29.642 1.00 90.25 93 LEU A N 1
ATOM 753 C CA . LEU A 1 93 ? -11.395 -2.621 28.191 1.00 90.25 93 LEU A CA 1
ATOM 754 C C . LEU A 1 93 ? -10.882 -3.876 27.464 1.00 90.25 93 LEU A C 1
ATOM 756 O O . LEU A 1 93 ? -11.360 -4.193 26.373 1.00 90.25 93 LEU A O 1
ATOM 760 N N . LYS A 1 94 ? -9.941 -4.619 28.060 1.00 89.81 94 LYS A N 1
ATOM 761 C CA . LYS A 1 94 ? -9.498 -5.912 27.516 1.00 89.81 94 LYS A CA 1
ATOM 762 C C . LYS A 1 94 ? -10.619 -6.954 27.544 1.00 89.81 94 LYS A C 1
ATOM 764 O O . LYS A 1 94 ? -10.797 -7.644 26.546 1.00 89.81 94 LYS A O 1
ATOM 769 N N . GLN A 1 95 ? -11.381 -7.050 28.636 1.00 90.88 95 GLN A N 1
ATOM 770 C CA . GLN A 1 95 ? -12.516 -7.978 28.740 1.00 90.88 95 GLN A CA 1
ATOM 771 C C . GLN A 1 95 ? -13.648 -7.631 27.766 1.00 90.88 95 GLN A C 1
ATOM 773 O O . GLN A 1 95 ? -14.232 -8.523 27.160 1.00 90.88 95 GLN A O 1
ATOM 778 N N . LEU A 1 96 ? -13.886 -6.341 27.526 1.00 89.25 96 LEU A N 1
ATOM 779 C CA . LEU A 1 96 ? -14.829 -5.835 26.521 1.00 89.25 96 LEU A CA 1
ATOM 780 C C . LEU A 1 96 ? -14.309 -5.978 25.074 1.00 89.25 96 LEU A C 1
ATOM 782 O O . LEU A 1 96 ? -14.939 -5.511 24.121 1.00 89.25 96 LEU A O 1
ATOM 786 N N . GLY A 1 97 ? -13.135 -6.585 24.880 1.00 90.25 97 GLY A N 1
ATOM 787 C CA . GLY A 1 97 ? -12.579 -6.892 23.565 1.00 90.25 97 GLY A CA 1
ATOM 788 C C . GLY A 1 97 ? -12.115 -5.668 22.776 1.00 90.25 97 GLY A C 1
ATOM 789 O O . GLY A 1 97 ? -12.146 -5.698 21.550 1.00 90.25 97 GLY A O 1
ATOM 790 N N . PHE A 1 98 ? -11.725 -4.570 23.437 1.00 92.00 98 PHE A N 1
ATOM 791 C CA . PHE A 1 98 ? -11.123 -3.436 22.729 1.00 92.00 98 PHE A CA 1
ATOM 792 C C . PHE A 1 98 ? -9.749 -3.826 22.186 1.00 92.00 98 PHE A C 1
ATOM 794 O O . PHE A 1 98 ? -8.875 -4.279 22.928 1.00 92.00 98 PHE A O 1
ATOM 801 N N . THR A 1 99 ? -9.540 -3.612 20.887 1.00 91.00 99 THR A N 1
ATOM 802 C CA . THR A 1 99 ? -8.265 -3.936 20.242 1.00 91.00 99 THR A CA 1
ATOM 803 C C . THR A 1 99 ? -7.166 -2.979 20.720 1.00 91.00 99 THR A C 1
ATOM 805 O O . THR A 1 99 ? -7.290 -1.766 20.522 1.00 91.00 99 THR A O 1
ATOM 808 N N . PRO A 1 100 ? -6.063 -3.482 21.309 1.00 91.00 100 PRO A N 1
ATOM 809 C CA . PRO A 1 100 ? -4.950 -2.636 21.721 1.00 91.00 100 PRO A CA 1
ATOM 810 C C . PRO A 1 100 ? -4.249 -1.994 20.525 1.00 91.00 100 PRO A C 1
ATOM 812 O O . PRO A 1 100 ? -4.118 -2.604 19.462 1.00 91.00 100 PRO A O 1
ATOM 815 N N . MET A 1 101 ? -3.698 -0.799 20.735 1.00 88.44 101 MET A N 1
ATOM 816 C CA . MET A 1 101 ? -2.978 -0.065 19.690 1.00 88.44 101 MET A CA 1
ATOM 817 C C . MET A 1 101 ? -1.785 -0.852 19.123 1.00 88.44 101 MET A C 1
ATOM 819 O O . MET A 1 101 ? -1.516 -0.776 17.930 1.00 88.44 101 MET A O 1
ATOM 823 N N . SER A 1 102 ? -1.108 -1.664 19.943 1.00 89.12 102 SER A N 1
ATOM 824 C CA . SER A 1 102 ? -0.013 -2.537 19.494 1.00 89.12 102 SER A CA 1
ATOM 825 C C . SER A 1 102 ? -0.459 -3.524 18.412 1.00 89.12 102 SER A C 1
ATOM 827 O O . SER A 1 102 ? 0.204 -3.656 17.387 1.00 89.12 102 SER A O 1
ATOM 829 N N . LYS A 1 103 ? -1.624 -4.158 18.590 1.00 88.38 103 LYS A N 1
ATOM 830 C CA . LYS A 1 103 ? -2.198 -5.092 17.611 1.00 88.38 103 LYS A CA 1
ATOM 831 C C . LYS A 1 103 ? -2.653 -4.377 16.336 1.00 88.38 103 LYS A C 1
ATOM 833 O O . LYS A 1 103 ? -2.532 -4.934 15.253 1.00 88.38 103 LYS A O 1
ATOM 838 N N . LEU A 1 104 ? -3.140 -3.142 16.453 1.00 87.50 104 LEU A N 1
ATOM 839 C CA . LEU A 1 104 ? -3.533 -2.317 15.305 1.00 87.50 104 LEU A CA 1
ATOM 840 C C . LEU A 1 104 ? -2.329 -1.846 14.486 1.00 87.50 104 LEU A C 1
ATOM 842 O O . LEU A 1 104 ? -2.416 -1.753 13.265 1.00 87.50 104 LEU A O 1
ATOM 846 N N . ASN A 1 105 ? -1.203 -1.575 15.142 1.00 87.19 105 ASN A N 1
ATOM 847 C CA . ASN A 1 105 ? 0.039 -1.225 14.462 1.00 87.19 105 ASN A CA 1
ATOM 848 C C . ASN A 1 105 ? 0.607 -2.428 13.698 1.00 87.19 105 ASN A C 1
ATOM 850 O O . ASN A 1 105 ? 0.982 -2.266 12.543 1.00 87.19 105 ASN A O 1
ATOM 854 N N . ALA A 1 106 ? 0.519 -3.634 14.267 1.00 87.94 106 ALA A N 1
ATOM 855 C CA . ALA A 1 106 ? 0.952 -4.866 13.603 1.00 87.94 106 ALA A CA 1
ATOM 856 C C . ALA A 1 106 ? 0.209 -5.165 12.279 1.00 87.94 106 ALA A C 1
ATOM 858 O O . ALA A 1 106 ? 0.719 -5.906 11.442 1.00 87.94 106 ALA A O 1
ATOM 859 N N . ILE A 1 107 ? -0.974 -4.575 12.045 1.00 82.81 107 ILE A N 1
ATOM 860 C CA . ILE A 1 107 ? -1.695 -4.671 10.757 1.00 82.81 107 ILE A CA 1
ATOM 861 C C . ILE A 1 107 ? -0.882 -4.035 9.617 1.00 82.81 107 ILE A C 1
ATOM 863 O O . ILE A 1 107 ? -0.974 -4.490 8.477 1.00 82.81 107 ILE A O 1
ATOM 867 N N . MET A 1 108 ? -0.080 -3.008 9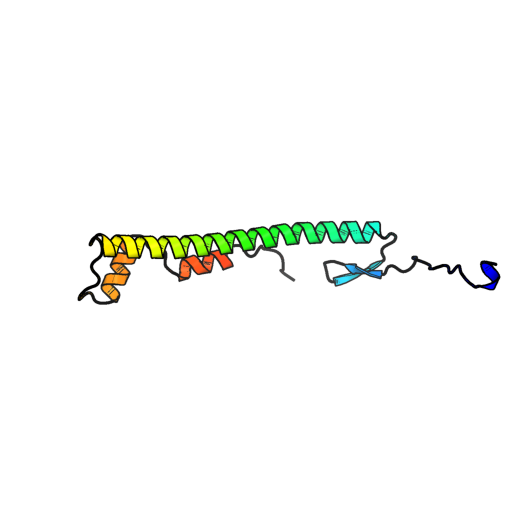.918 1.00 79.94 108 MET A N 1
ATOM 868 C CA . MET A 1 108 ? 0.824 -2.384 8.947 1.00 79.94 108 MET A CA 1
ATOM 869 C C . MET A 1 108 ? 2.034 -3.271 8.649 1.00 79.94 108 MET A C 1
ATOM 871 O O . MET A 1 108 ? 2.462 -3.344 7.501 1.00 79.94 108 MET A O 1
ATOM 875 N N . ASP A 1 109 ? 2.540 -3.970 9.666 1.00 70.81 109 ASP A N 1
ATOM 876 C CA . ASP A 1 109 ? 3.775 -4.754 9.579 1.00 70.81 109 ASP A CA 1
ATOM 877 C C . ASP A 1 109 ? 3.540 -6.126 8.915 1.00 70.81 109 ASP A C 1
ATOM 879 O O . ASP A 1 109 ? 4.389 -6.634 8.188 1.00 70.81 109 ASP A O 1
ATOM 883 N N . GLY A 1 110 ? 2.351 -6.715 9.093 1.00 59.59 110 GLY A N 1
ATOM 884 C CA . GLY A 1 110 ? 2.018 -8.068 8.623 1.00 59.59 110 GLY A CA 1
ATOM 885 C C . GLY A 1 110 ? 1.688 -8.217 7.130 1.00 59.59 110 GLY A C 1
ATOM 886 O O . GLY A 1 110 ? 1.396 -9.326 6.685 1.00 59.59 110 GLY A O 1
ATOM 887 N N . LYS A 1 111 ? 1.693 -7.130 6.345 1.00 49.19 111 LYS A N 1
ATOM 888 C CA . LYS A 1 111 ? 1.406 -7.150 4.893 1.00 49.19 111 LYS A CA 1
ATOM 889 C C . LYS A 1 111 ? 2.413 -6.357 4.050 1.00 49.19 111 LYS A C 1
ATOM 891 O O . LYS A 1 111 ? 2.116 -5.999 2.911 1.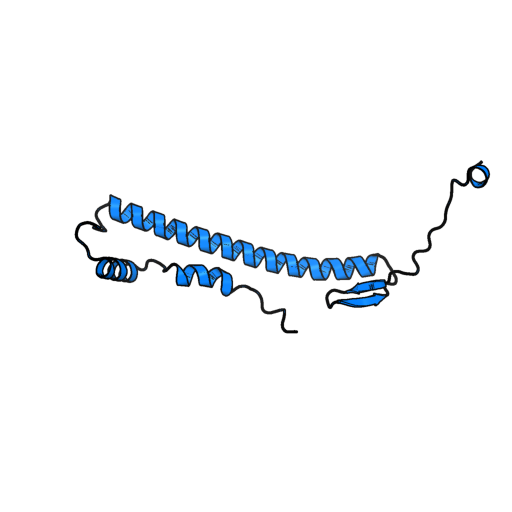00 49.19 111 LYS A O 1
ATOM 896 N N . GLY A 1 112 ? 3.614 -6.119 4.577 1.00 42.44 112 GLY A N 1
ATOM 897 C CA . GLY A 1 112 ? 4.778 -5.805 3.750 1.00 42.44 112 GLY A CA 1
ATOM 898 C C . GLY A 1 112 ? 5.241 -7.096 3.082 1.00 42.44 112 GLY A C 1
ATOM 899 O O . GLY A 1 112 ? 5.803 -7.959 3.745 1.00 42.44 112 GLY A O 1
ATOM 900 N N . GLY A 1 113 ? 4.901 -7.281 1.806 1.00 39.56 113 GLY A N 1
ATOM 901 C CA . GLY A 1 113 ? 5.185 -8.506 1.065 1.00 39.56 113 GLY A CA 1
ATOM 902 C C . GLY A 1 113 ? 6.626 -8.990 1.236 1.00 39.56 113 GLY A C 1
ATOM 903 O O . GLY A 1 113 ? 7.571 -8.213 1.105 1.00 39.56 113 GLY A O 1
ATOM 904 N N . LYS A 1 114 ? 6.774 -10.300 1.473 1.00 38.19 114 LYS A N 1
ATOM 905 C CA . LYS A 1 114 ? 7.984 -11.038 1.100 1.00 38.19 114 LYS A CA 1
ATOM 906 C C . LYS A 1 114 ? 8.390 -10.598 -0.305 1.00 38.19 114 LYS A C 1
ATOM 908 O O . LYS A 1 114 ? 7.586 -10.694 -1.229 1.00 38.19 114 LYS A O 1
ATOM 913 N N . GLY A 1 115 ? 9.613 -10.119 -0.443 1.00 39.97 115 GLY A N 1
ATOM 914 C CA . GLY A 1 115 ? 10.174 -9.720 -1.727 1.00 39.97 115 GLY A CA 1
ATOM 915 C C . GLY A 1 115 ? 10.995 -8.456 -1.594 1.00 39.97 115 GLY A C 1
ATOM 916 O O . GLY A 1 115 ? 10.595 -7.453 -2.174 1.00 39.97 115 GLY A O 1
ATOM 917 N N . TYR A 1 116 ? 12.032 -8.539 -0.753 1.00 39.72 116 TYR A N 1
ATOM 918 C CA . TYR A 1 116 ? 13.400 -8.041 -0.949 1.00 39.72 116 TYR A CA 1
ATOM 919 C C . TYR A 1 116 ? 14.269 -8.741 0.111 1.00 39.72 116 TYR A C 1
ATOM 921 O O . TYR A 1 116 ? 14.527 -8.209 1.188 1.00 39.72 116 TYR A O 1
ATOM 929 N N . SER A 1 117 ? 14.590 -10.006 -0.154 1.00 33.72 117 SER A N 1
ATOM 930 C CA . SER A 1 117 ? 15.788 -10.649 0.383 1.00 33.72 117 SER A CA 1
ATOM 931 C C . SER A 1 117 ? 16.804 -10.621 -0.749 1.00 33.72 117 SER A C 1
ATOM 933 O O . SER A 1 117 ? 16.544 -11.281 -1.753 1.00 33.72 117 SER A O 1
ATOM 935 N N . GLU A 1 118 ? 17.861 -9.838 -0.521 1.00 33.59 118 GLU A N 1
ATOM 936 C CA . GLU A 1 118 ? 19.094 -9.658 -1.314 1.00 33.59 118 GLU A CA 1
ATOM 937 C C . GLU A 1 118 ? 18.957 -9.172 -2.763 1.00 33.59 118 GLU A C 1
ATOM 939 O O . GLU A 1 118 ? 18.277 -9.818 -3.587 1.00 33.59 118 GLU A O 1
#

pLDDT: mean 87.1, std 13.92, range [33.59, 96.44]

Organism: NCBI:txid327968

Sequence (118 aa):
IEKTFKLKGSIATSNMVLFDAEGKITKYNTALDILRDFCRLRLDMYDKRKGYLVAKLTREKEILSNKARFILMVVKGELELRKKKKAVLLNELKQLGFTPMSKLNAIMDGKGGKGYSE

Foldseek 3Di:
DCVVVVVDDDDDPCFDWDQAPVRDIDGDRDPVVVVVRVVVVVVVVVVLVVLQVVLVVVLVVLVVVLVVVVVVCVVVVVDDPPPDDPVVSVVVCVVVVRDDPVVSVVSNVVRNDDPDDD

Mean predicted aligned error: 8.82 Å

Secondary structure (DSSP, 8-state):
-TTTTT---------EEEE-TTS-EEEESSHHHHHHHHHHHHHHHHHHHHHHHHHHHHHHHHHHHHHHHHHHHHHTTSS--TT--HHHHHHHHHHTTPPPHHHHHHHHHTTS-S----

Radius of gyration: 28.72 Å; Cα contacts (8 Å, |Δi|>4): 62; chains: 1; bounding box: 48×36×90 Å

Nearest PDB structures (foldseek):
  6ca8-assembly1_A-2  TM=8.594E-01  e=5.815E-07  Plasmodium falciparum
  5zen-assembly1_A  TM=8.787E-01  e=1.993E-05  Homo sapiens
  4g0u-assembly1_B  TM=8.829E-01  e=3.883E-05  Homo sapiens
  5zrf-assembly1_A  TM=8.697E-01  e=3.179E-05  Homo sapiens
  5gwi-assembly1_A  TM=8.745E-01  e=8.645E-05  Homo sapiens

InterPro domains:
  IPR002205 DNA topoiso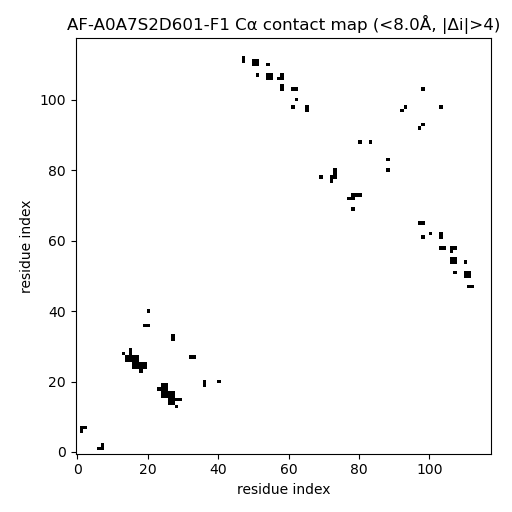merase, type IIA, domain A [PF00521] (2-102)
  IPR002205 DNA topoisomerase, type IIA, domain A [PS52040] (1-118)
  IPR013757 DNA topoisomerase, type IIA, alpha-helical domain superfamily [G3DSA:1.10.268.10] (31-116)
  IPR013760 DNA topoisomerase, type IIA-like domain superfamily [SSF56719] (2-105)
  IPR050634 DNA Topoisomerase II [PTHR10169] (1-105)

Solvent-accessible surface area (backbone atoms only — not comparable to full-atom values): 7276 Å² total; per-residue (Å²): 103,60,79,80,70,61,75,72,84,88,81,86,75,84,81,42,70,44,67,48,100,86,68,47,84,42,79,42,89,46,76,66,56,56,48,52,56,49,52,53,55,49,51,56,49,49,52,53,51,49,47,46,50,52,30,52,53,51,38,52,50,52,53,51,49,49,52,52,52,52,53,51,33,42,76,71,60,78,44,80,70,78,95,58,54,70,72,60,52,55,52,49,42,50,74,72,63,53,82,52,69,70,64,46,52,45,46,58,65,75,56,65,68,90,82,83,80,131